Protein AF-A0A7S4Q1H9-F1 (afdb_monomer_lite)

Secondary structure (DSSP, 8-state):
-TTTTTTGGG-----TTSHHHHHHHHHHHHHIIIIIHHHHHHS---S-EEPPPHHHHHHHHHTT----HHHHHS-EEBSSTT-B-GGGGGS-HHHHHHHHHT-

Sequence (103 aa):
EQLASLLEDRDGSTSSCSDGRGRKLLVLGRDWLFSMLPHCLRKVHRVQYGILLDADVERFRRHGVVCAGTRLQLAVPFLGKDRPSPAAEFSHPEVLIGLTILA

Radius of gyration: 22.73 Å; chains: 1; bounding box: 67×18×57 Å

Structure (mmCIF, N/CA/C/O backbone):
data_AF-A0A7S4Q1H9-F1
#
_entry.id   AF-A0A7S4Q1H9-F1
#
loop_
_atom_site.group_PDB
_atom_site.id
_atom_site.type_symbol
_atom_site.label_atom_id
_atom_site.label_alt_id
_atom_site.label_comp_id
_atom_site.label_asym_id
_atom_site.label_entity_id
_atom_site.label_seq_id
_atom_site.pdbx_PDB_ins_code
_atom_site.Cartn_x
_atom_site.Cartn_y
_atom_site.Cartn_z
_atom_site.occupancy
_atom_site.B_iso_or_equiv
_atom_site.auth_seq_id
_atom_site.auth_comp_id
_atom_site.auth_asym_id
_atom_site.auth_atom_id
_atom_site.pdbx_PDB_model_num
ATOM 1 N N . GLU A 1 1 ? 51.094 -0.851 -34.792 1.00 56.00 1 GLU A N 1
ATOM 2 C CA . GLU A 1 1 ? 51.174 -1.611 -33.525 1.00 56.00 1 GLU A CA 1
ATOM 3 C C . GLU A 1 1 ? 50.846 -0.788 -32.272 1.00 56.00 1 GLU A C 1
ATOM 5 O O . GLU A 1 1 ? 50.187 -1.327 -31.402 1.00 56.00 1 GLU A O 1
ATOM 10 N N . GLN A 1 2 ? 51.151 0.517 -32.187 1.00 53.06 2 GLN A N 1
ATOM 11 C CA . GLN A 1 2 ? 50.820 1.346 -31.001 1.00 53.06 2 GLN A CA 1
ATOM 12 C C . GLN A 1 2 ? 49.338 1.768 -30.834 1.00 53.06 2 GLN A C 1
ATOM 14 O O . GLN A 1 2 ? 48.966 2.275 -29.781 1.00 53.06 2 GLN A O 1
ATOM 19 N N . LEU A 1 3 ? 48.480 1.582 -31.846 1.00 51.12 3 LEU A N 1
ATOM 20 C CA . LEU A 1 3 ? 47.042 1.907 -31.758 1.00 51.12 3 LEU A CA 1
ATOM 21 C C . LEU A 1 3 ? 46.182 0.753 -31.214 1.00 51.12 3 LEU A C 1
ATOM 23 O O . LEU A 1 3 ? 45.061 0.997 -30.781 1.00 51.12 3 LEU A O 1
ATOM 27 N N . ALA A 1 4 ? 46.696 -0.483 -31.212 1.00 54.94 4 ALA A N 1
ATOM 28 C CA 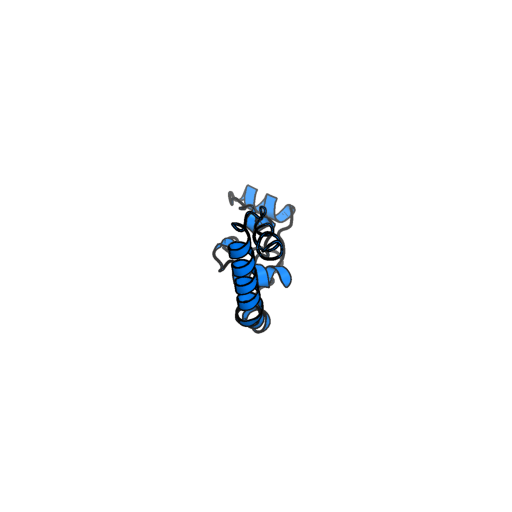. ALA A 1 4 ? 46.001 -1.635 -30.631 1.00 54.94 4 ALA A CA 1
ATOM 29 C C . ALA A 1 4 ? 46.120 -1.643 -29.097 1.00 54.94 4 ALA A C 1
ATOM 31 O O . ALA A 1 4 ? 45.142 -1.895 -28.404 1.00 54.94 4 ALA A O 1
ATOM 32 N N . SER A 1 5 ? 47.275 -1.227 -28.568 1.00 51.88 5 SER A N 1
ATOM 33 C CA . SER A 1 5 ? 47.531 -1.145 -27.124 1.00 51.88 5 SER A CA 1
ATOM 34 C C . SER A 1 5 ? 46.787 -0.006 -26.415 1.00 51.88 5 SER A C 1
ATOM 36 O O . SER A 1 5 ? 46.664 -0.024 -25.200 1.00 51.88 5 SER A O 1
ATOM 38 N N . LEU A 1 6 ? 46.282 0.995 -27.151 1.00 52.22 6 LEU A N 1
ATOM 39 C CA . LEU A 1 6 ? 45.488 2.103 -26.591 1.00 52.22 6 LEU A CA 1
ATOM 40 C C . LEU A 1 6 ? 43.987 1.790 -26.485 1.00 52.22 6 LEU A C 1
ATOM 42 O O . LEU A 1 6 ? 43.246 2.563 -25.881 1.00 52.22 6 LEU A O 1
ATOM 46 N N . LEU A 1 7 ? 43.533 0.678 -27.072 1.00 52.22 7 LEU A N 1
ATOM 47 C CA . LEU A 1 7 ? 42.155 0.198 -26.943 1.00 52.22 7 LEU A CA 1
ATOM 48 C C . LEU A 1 7 ? 42.001 -0.893 -25.876 1.00 52.22 7 LEU A C 1
ATOM 50 O O . LEU A 1 7 ? 40.882 -1.123 -25.432 1.00 52.22 7 LEU A O 1
ATOM 54 N N . GLU A 1 8 ? 43.098 -1.501 -25.418 1.00 55.88 8 GLU A N 1
ATOM 55 C CA . GLU A 1 8 ? 43.089 -2.477 -24.316 1.00 55.88 8 GLU A CA 1
ATOM 56 C C . GLU A 1 8 ? 43.116 -1.822 -22.923 1.00 55.88 8 GLU A C 1
ATOM 58 O O . GLU A 1 8 ? 42.819 -2.476 -21.930 1.00 55.88 8 GLU A O 1
ATOM 63 N N . ASP A 1 9 ? 43.385 -0.515 -22.835 1.00 48.81 9 ASP A N 1
ATOM 64 C CA . ASP A 1 9 ? 43.534 0.198 -21.554 1.00 48.81 9 ASP A CA 1
ATOM 65 C C . ASP A 1 9 ? 42.241 0.891 -21.073 1.00 48.81 9 ASP A C 1
ATOM 67 O O . ASP A 1 9 ? 42.243 1.714 -20.155 1.00 48.81 9 ASP A O 1
ATOM 71 N N . ARG A 1 10 ? 41.097 0.575 -21.6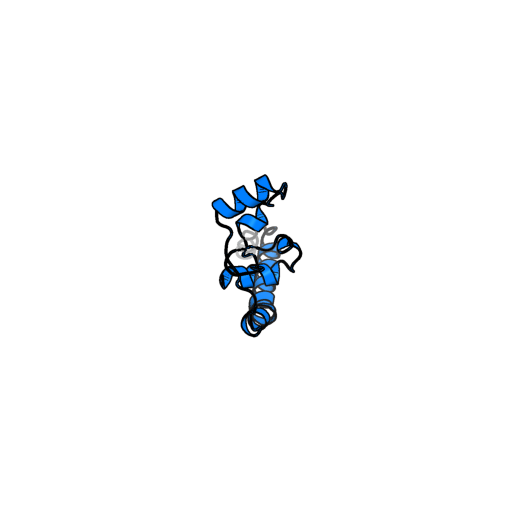99 1.00 50.75 10 ARG A N 1
ATOM 72 C CA . ARG A 1 10 ? 39.788 1.160 -21.355 1.00 50.75 10 ARG A CA 1
ATOM 73 C C . ARG A 1 10 ? 38.873 0.238 -20.540 1.00 50.75 10 ARG A C 1
ATOM 75 O O . ARG A 1 10 ? 37.749 0.630 -20.237 1.00 50.75 10 ARG A O 1
ATOM 82 N N . ASP A 1 11 ? 39.391 -0.903 -20.091 1.00 49.28 11 ASP A N 1
ATOM 83 C CA . ASP A 1 11 ? 38.745 -1.778 -19.102 1.00 49.28 11 ASP A CA 1
ATOM 84 C C . ASP A 1 11 ? 39.276 -1.524 -17.677 1.00 49.28 11 ASP A C 1
ATOM 86 O O . ASP A 1 11 ? 39.303 -2.394 -16.805 1.00 49.28 11 ASP A O 1
ATOM 90 N N . GLY A 1 12 ? 39.677 -0.279 -17.413 1.00 45.38 12 GLY A N 1
ATOM 91 C CA . GLY A 1 12 ? 39.948 0.227 -16.077 1.00 45.38 12 GLY A CA 1
ATOM 92 C C . GLY A 1 12 ? 38.661 0.368 -15.262 1.00 45.38 12 GLY A C 1
ATOM 93 O O . GLY A 1 12 ? 37.981 1.388 -15.320 1.00 45.38 12 GLY A O 1
ATOM 94 N N . SER A 1 13 ? 38.374 -0.646 -14.446 1.00 47.12 13 SER A N 1
ATOM 95 C CA . SER A 1 13 ? 37.699 -0.512 -13.149 1.00 47.12 13 SER A CA 1
ATOM 96 C C . SER A 1 13 ? 36.360 0.237 -13.142 1.00 47.12 13 SER A C 1
ATOM 98 O O . SER A 1 13 ? 36.214 1.273 -12.495 1.00 47.12 13 SER A O 1
ATOM 100 N N . THR A 1 14 ? 35.322 -0.349 -13.740 1.00 47.91 14 THR A N 1
ATOM 101 C CA . THR A 1 14 ? 33.967 -0.161 -13.202 1.00 47.91 14 THR A CA 1
ATOM 102 C C . THR A 1 14 ? 33.478 -1.485 -12.643 1.00 47.91 14 THR A C 1
ATOM 104 O O . THR A 1 14 ? 33.311 -2.480 -13.340 1.00 47.91 14 THR A O 1
ATOM 107 N N . SER A 1 15 ? 33.290 -1.504 -11.331 1.00 51.09 15 SER A N 1
ATOM 108 C CA . SER A 1 15 ? 32.634 -2.562 -10.578 1.00 51.09 15 SER A CA 1
ATOM 109 C C . SER A 1 15 ? 31.181 -2.724 -11.050 1.00 51.09 15 SER A C 1
ATOM 111 O O . SER A 1 15 ? 30.241 -2.251 -10.416 1.00 51.09 15 SER A O 1
ATOM 113 N N . SER A 1 16 ? 30.957 -3.408 -12.172 1.00 55.72 16 SER A N 1
ATOM 114 C CA . SER A 1 16 ? 29.633 -3.595 -12.784 1.00 55.72 16 SER A CA 1
ATOM 115 C C . SER A 1 16 ? 28.788 -4.676 -12.086 1.00 55.72 16 SER A C 1
ATOM 117 O O . SER A 1 16 ? 28.034 -5.417 -12.704 1.00 55.72 16 SER A O 1
ATOM 119 N N . CYS A 1 17 ? 28.853 -4.756 -10.756 1.00 49.28 17 CYS A N 1
ATOM 120 C CA . CYS A 1 17 ? 27.911 -5.548 -9.955 1.00 49.28 17 CYS A CA 1
ATOM 121 C C . CYS A 1 17 ? 26.584 -4.783 -9.705 1.00 49.28 17 CYS A C 1
ATOM 123 O O . CYS A 1 17 ? 25.604 -5.336 -9.204 1.00 49.28 17 CYS A O 1
ATOM 125 N N . SER A 1 18 ? 26.516 -3.502 -10.085 1.00 55.62 18 SER A N 1
ATOM 126 C CA . SER A 1 18 ? 25.367 -2.607 -9.883 1.00 55.62 18 SER A CA 1
ATOM 127 C C . SER A 1 18 ? 24.357 -2.571 -11.045 1.00 55.62 18 SER A C 1
ATOM 129 O O . SER A 1 18 ? 23.187 -2.254 -10.812 1.00 55.62 18 SER A O 1
ATOM 131 N N . ASP A 1 19 ? 24.750 -2.948 -12.268 1.00 62.84 19 ASP A N 1
ATOM 132 C CA . ASP A 1 19 ? 23.931 -2.751 -13.480 1.00 62.84 19 ASP A CA 1
ATOM 133 C C . ASP A 1 19 ? 22.655 -3.621 -13.492 1.00 62.84 19 ASP A C 1
ATOM 135 O O . ASP A 1 19 ? 21.547 -3.174 -13.806 1.00 62.84 19 ASP A O 1
ATOM 139 N N . GLY A 1 20 ? 22.759 -4.862 -13.005 1.00 75.25 20 GLY A N 1
ATOM 140 C CA . GLY A 1 20 ? 21.631 -5.797 -12.974 1.00 75.25 20 GLY A CA 1
ATOM 141 C C . GLY A 1 20 ? 20.505 -5.398 -12.014 1.00 75.25 20 GLY A C 1
ATOM 142 O O . GLY A 1 20 ? 19.341 -5.706 -12.276 1.00 75.25 20 GLY A O 1
ATOM 143 N N . ARG A 1 21 ? 20.811 -4.714 -10.901 1.00 85.00 21 ARG A N 1
ATOM 144 C CA . ARG A 1 21 ? 19.787 -4.274 -9.937 1.00 85.00 21 ARG A CA 1
ATOM 145 C C . ARG A 1 21 ? 19.016 -3.073 -10.474 1.00 85.00 21 ARG A C 1
ATOM 147 O O . ARG A 1 21 ? 17.789 -3.086 -10.420 1.00 85.00 21 ARG A O 1
ATOM 154 N N . GLY A 1 22 ? 19.716 -2.087 -11.037 1.00 87.25 22 GLY A N 1
ATOM 155 C CA . GLY A 1 22 ? 19.087 -0.922 -11.663 1.00 87.25 22 GLY A CA 1
ATOM 156 C C . GLY A 1 22 ? 18.146 -1.327 -12.798 1.00 87.25 22 GLY A C 1
ATOM 157 O O . GLY A 1 22 ? 16.993 -0.901 -12.834 1.00 87.25 22 GLY A O 1
ATOM 158 N N . ARG A 1 23 ? 18.584 -2.254 -13.659 1.00 87.12 23 ARG A N 1
ATOM 159 C CA . ARG A 1 23 ? 17.759 -2.758 -14.766 1.00 87.12 23 ARG A CA 1
ATOM 160 C C . ARG A 1 23 ? 16.510 -3.506 -14.293 1.00 87.12 23 ARG A C 1
ATOM 162 O O . ARG A 1 23 ? 15.439 -3.325 -14.865 1.00 87.12 23 ARG A O 1
ATOM 169 N N . LYS A 1 24 ? 16.622 -4.308 -13.226 1.00 88.81 24 LYS A N 1
ATOM 170 C CA . LYS A 1 24 ? 15.472 -4.985 -12.597 1.00 88.81 24 LYS 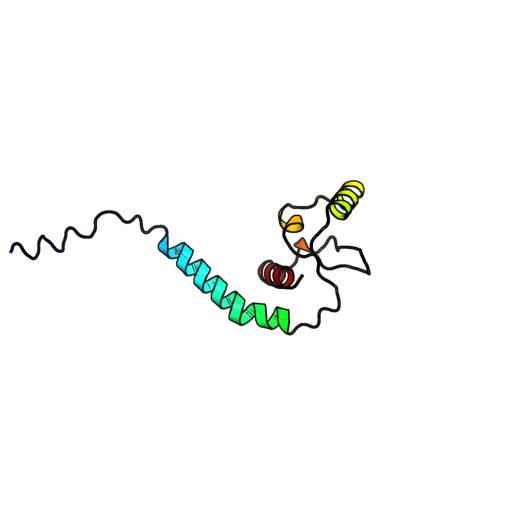A CA 1
ATOM 171 C C . LYS A 1 24 ? 14.479 -3.987 -12.002 1.00 88.81 24 LYS A C 1
ATOM 173 O O . LYS A 1 24 ? 13.283 -4.168 -12.186 1.00 88.81 24 LYS A O 1
ATOM 178 N N . LEU A 1 25 ? 14.961 -2.933 -11.341 1.00 88.81 25 LEU A N 1
ATOM 179 C CA . LEU A 1 25 ? 14.102 -1.877 -10.796 1.00 88.81 25 LEU A CA 1
ATOM 180 C C . LEU A 1 25 ? 13.385 -1.092 -11.900 1.00 88.81 25 LEU A C 1
ATOM 182 O O . LEU A 1 25 ? 12.212 -0.774 -11.743 1.00 88.81 25 LEU A O 1
ATOM 186 N N . LEU A 1 26 ? 14.046 -0.830 -13.032 1.00 89.75 26 LEU A N 1
ATOM 187 C CA . LEU A 1 26 ? 13.414 -0.188 -14.190 1.00 89.75 26 LEU A CA 1
ATOM 188 C C . LEU A 1 26 ? 12.321 -1.059 -14.816 1.00 89.75 26 LEU A C 1
ATOM 190 O O . LEU A 1 26 ? 11.248 -0.552 -15.134 1.00 89.75 26 LEU A O 1
ATOM 194 N N . VAL A 1 27 ? 12.571 -2.362 -14.973 1.00 91.06 27 VAL A N 1
ATOM 195 C CA . VAL A 1 27 ? 11.560 -3.307 -15.479 1.00 91.06 27 VAL A CA 1
ATOM 196 C C . VAL A 1 27 ? 10.389 -3.400 -14.505 1.00 91.06 27 VAL A C 1
ATOM 198 O O . VAL A 1 27 ? 9.246 -3.266 -14.926 1.00 91.06 27 VAL A O 1
ATOM 201 N N . LEU A 1 28 ? 10.669 -3.517 -13.206 1.00 88.56 28 LEU A N 1
ATOM 202 C CA . LEU A 1 28 ? 9.642 -3.519 -12.169 1.00 88.56 28 LEU A CA 1
ATOM 203 C C . LEU A 1 28 ? 8.812 -2.228 -12.196 1.00 88.56 28 LEU A C 1
ATOM 205 O O . LEU A 1 28 ? 7.589 -2.288 -12.161 1.00 88.56 28 LEU A O 1
ATOM 209 N N . GLY A 1 29 ? 9.458 -1.064 -12.309 1.00 88.38 29 GLY A N 1
ATOM 210 C CA . GLY A 1 29 ? 8.779 0.229 -12.405 1.00 88.38 29 GLY A CA 1
ATOM 211 C C . GLY A 1 29 ? 7.910 0.346 -13.658 1.00 88.38 29 GLY A C 1
ATOM 212 O O . GLY A 1 29 ? 6.783 0.834 -13.584 1.00 88.38 29 GLY A O 1
ATOM 213 N N . ARG A 1 30 ? 8.388 -0.159 -14.801 1.00 91.81 30 ARG A N 1
ATOM 214 C CA . ARG A 1 30 ? 7.592 -0.256 -16.031 1.00 91.81 30 ARG A CA 1
ATOM 215 C C . ARG A 1 30 ? 6.365 -1.145 -15.818 1.00 91.81 30 ARG A C 1
ATOM 217 O O . ARG A 1 30 ? 5.254 -0.711 -16.108 1.00 91.81 30 ARG A O 1
ATOM 224 N N . ASP A 1 31 ? 6.545 -2.361 -15.318 1.00 88.31 31 ASP A N 1
ATOM 225 C CA . ASP A 1 31 ? 5.439 -3.304 -15.127 1.00 88.31 31 ASP A CA 1
ATOM 226 C C . ASP A 1 31 ? 4.414 -2.757 -14.131 1.00 88.31 31 ASP A C 1
ATOM 228 O O . ASP A 1 31 ? 3.205 -2.878 -14.342 1.00 88.31 31 ASP A O 1
ATOM 232 N N . TRP A 1 32 ? 4.884 -2.051 -13.105 1.00 88.38 32 TRP A N 1
ATOM 233 C CA . TRP A 1 32 ? 4.035 -1.364 -12.149 1.00 88.38 32 TRP A CA 1
ATOM 234 C C . TRP A 1 32 ? 3.191 -0.258 -12.800 1.00 88.38 32 TRP A C 1
ATOM 236 O O . TRP A 1 32 ? 1.968 -0.256 -12.652 1.00 88.38 32 TRP A O 1
ATOM 246 N N . LEU A 1 33 ? 3.812 0.640 -13.576 1.00 88.56 33 LEU A N 1
ATOM 247 C CA . LEU A 1 33 ? 3.131 1.758 -14.245 1.00 88.56 33 LEU A CA 1
ATOM 248 C C . LEU A 1 33 ? 2.131 1.305 -15.313 1.00 88.56 33 LEU A C 1
ATOM 250 O O . LEU A 1 33 ? 1.080 1.925 -15.463 1.00 88.56 33 LEU A O 1
ATOM 254 N N . PHE A 1 34 ? 2.449 0.251 -16.065 1.00 89.38 34 PHE A N 1
ATOM 255 C CA . PHE A 1 34 ? 1.629 -0.183 -17.199 1.00 89.38 34 PHE A CA 1
ATOM 256 C C . PHE A 1 34 ? 0.630 -1.289 -16.859 1.00 89.38 34 PHE A C 1
ATOM 258 O O . PHE A 1 34 ? -0.396 -1.389 -17.528 1.00 89.38 34 PHE A O 1
ATOM 265 N N . SER A 1 35 ? 0.888 -2.090 -15.824 1.00 85.88 35 SER A N 1
ATOM 266 C CA . SER A 1 35 ? 0.002 -3.198 -15.450 1.00 85.88 35 SER A CA 1
ATOM 267 C C . SER A 1 35 ? -0.762 -2.903 -14.165 1.00 85.88 35 SER A C 1
ATOM 269 O O . SER A 1 35 ? -1.976 -3.054 -14.129 1.00 85.88 35 SER A O 1
ATOM 271 N N . MET A 1 36 ? -0.097 -2.441 -13.103 1.00 83.25 36 MET A N 1
ATOM 272 C CA . MET A 1 36 ? -0.722 -2.363 -11.773 1.00 83.25 36 MET A CA 1
ATOM 273 C C . MET A 1 36 ? -1.410 -1.023 -11.515 1.00 83.25 36 MET A C 1
ATOM 275 O O . MET A 1 36 ? -2.553 -0.993 -11.058 1.00 83.25 36 MET A O 1
ATOM 279 N N . LEU A 1 37 ? -0.762 0.087 -11.872 1.00 84.69 37 LEU A N 1
ATOM 280 C CA . LEU A 1 37 ? -1.299 1.434 -11.686 1.00 84.69 37 LEU A CA 1
ATOM 281 C C . LEU A 1 37 ? -2.659 1.641 -12.385 1.00 84.69 37 LEU A C 1
ATOM 283 O O . LEU A 1 37 ? -3.582 2.127 -11.725 1.00 84.69 37 LEU A O 1
ATOM 287 N N . PRO A 1 38 ? -2.877 1.225 -13.651 1.00 85.50 38 PRO A N 1
ATOM 288 C CA . PRO A 1 38 ? -4.176 1.392 -14.300 1.00 85.50 38 PRO A CA 1
ATOM 289 C C . PRO A 1 38 ? -5.279 0.588 -13.604 1.00 85.50 38 PRO A C 1
ATOM 291 O O . PRO A 1 38 ? -6.435 1.011 -13.573 1.00 85.50 38 PRO A O 1
ATOM 294 N N . HIS A 1 39 ? -4.941 -0.561 -13.011 1.00 82.25 39 HIS A N 1
ATOM 295 C CA . HIS A 1 39 ? -5.879 -1.343 -12.209 1.00 82.25 39 HIS A CA 1
ATOM 296 C C . HIS A 1 39 ? -6.228 -0.651 -10.887 1.00 82.25 39 HIS A C 1
ATOM 298 O O . HIS A 1 39 ? -7.398 -0.665 -10.506 1.00 82.25 39 HIS A O 1
ATOM 304 N N . CYS A 1 40 ? -5.265 -0.000 -10.227 1.00 78.69 40 CYS A N 1
ATOM 305 C CA . CYS A 1 40 ? -5.516 0.808 -9.031 1.00 78.69 40 CYS A CA 1
ATOM 306 C C . CYS A 1 40 ? -6.394 2.032 -9.331 1.00 78.69 40 CYS A C 1
ATOM 308 O O . CYS A 1 40 ? -7.291 2.338 -8.549 1.00 78.69 40 CYS A O 1
ATOM 310 N N . LEU A 1 41 ? -6.178 2.694 -10.473 1.00 80.44 41 LEU A N 1
ATOM 311 C CA . LEU A 1 41 ? -6.933 3.882 -10.894 1.00 80.44 41 LEU A CA 1
ATOM 312 C C . LEU A 1 41 ? -8.348 3.555 -11.390 1.00 80.44 41 LEU A C 1
ATOM 314 O O . LEU A 1 41 ? -9.273 4.333 -11.179 1.00 80.44 41 LEU A O 1
ATOM 318 N N . ARG A 1 42 ? -8.540 2.405 -12.051 1.00 81.19 42 ARG A N 1
ATOM 319 C CA . ARG A 1 42 ? -9.855 1.998 -12.576 1.00 81.19 42 ARG A CA 1
ATOM 320 C C . ARG A 1 42 ? -10.797 1.471 -11.494 1.00 81.19 42 ARG A C 1
ATOM 322 O O . ARG A 1 42 ? -12.007 1.398 -11.711 1.00 81.19 42 ARG A O 1
ATOM 329 N N . LYS A 1 43 ? -10.267 1.045 -10.347 1.00 69.50 43 LYS A N 1
ATOM 330 C CA . LYS A 1 43 ? -11.075 0.462 -9.276 1.00 69.50 43 LYS A CA 1
ATOM 331 C C . LYS A 1 43 ? -11.794 1.575 -8.514 1.00 69.50 43 LYS A C 1
ATOM 333 O O . LYS A 1 43 ? -11.164 2.488 -7.998 1.00 69.50 43 LYS A O 1
ATOM 338 N N . VAL A 1 44 ? -13.120 1.479 -8.417 1.00 70.88 44 VAL A N 1
ATOM 339 C CA . VAL A 1 44 ? -13.903 2.386 -7.569 1.00 70.88 44 VAL A CA 1
ATOM 340 C C . VAL A 1 44 ? -13.599 2.056 -6.109 1.00 70.88 44 VAL A C 1
ATOM 342 O O . VAL A 1 44 ? -14.070 1.043 -5.581 1.00 70.88 44 VAL A O 1
ATOM 345 N N . HIS A 1 45 ? -12.803 2.905 -5.460 1.00 68.69 45 HIS A N 1
ATOM 346 C CA . HIS A 1 45 ? -12.478 2.781 -4.042 1.00 68.69 45 HIS A CA 1
ATOM 347 C C . HIS A 1 45 ? -13.696 3.179 -3.209 1.00 68.69 45 HIS A C 1
ATOM 349 O O . HIS A 1 45 ? -13.962 4.351 -2.976 1.00 68.69 45 HIS A O 1
ATOM 355 N N . ARG A 1 46 ? -14.472 2.182 -2.767 1.00 70.81 46 ARG A N 1
ATOM 356 C CA . ARG A 1 46 ? -15.589 2.383 -1.818 1.00 70.81 46 ARG A CA 1
ATOM 357 C C . ARG A 1 46 ? -15.121 2.603 -0.378 1.00 70.81 46 ARG A C 1
ATOM 359 O O . ARG A 1 46 ? -15.936 2.828 0.508 1.00 70.81 46 ARG A O 1
ATOM 366 N N . VAL A 1 47 ? -13.820 2.473 -0.160 1.00 69.50 47 VAL A N 1
ATOM 367 C CA . VAL A 1 47 ? -13.145 2.555 1.126 1.00 69.50 47 VAL A CA 1
ATOM 368 C C . VAL A 1 47 ? -12.128 3.678 0.990 1.00 69.50 47 VAL A C 1
ATOM 370 O O . VAL A 1 47 ? -11.355 3.674 0.033 1.00 69.50 47 VAL A O 1
ATOM 373 N N . GLN A 1 48 ? -12.161 4.656 1.894 1.00 74.81 48 GLN A N 1
ATOM 374 C CA . GLN A 1 48 ? -11.167 5.727 1.903 1.00 74.81 48 GLN A CA 1
ATOM 375 C C . GLN A 1 48 ? -9.811 5.154 2.301 1.00 74.81 48 GLN A C 1
ATOM 377 O O . GLN A 1 48 ? -9.724 4.338 3.219 1.00 74.81 48 GLN A O 1
ATOM 382 N N . TYR A 1 49 ? -8.771 5.567 1.592 1.00 77.88 49 TYR A N 1
ATOM 383 C CA . TYR A 1 49 ? -7.388 5.286 1.941 1.00 77.88 49 TYR A CA 1
ATOM 384 C C . TYR A 1 49 ? -6.780 6.563 2.505 1.00 77.88 49 TYR A C 1
ATOM 386 O O . TYR A 1 49 ? -7.143 7.653 2.077 1.00 77.88 49 TYR A O 1
ATOM 394 N N . GLY A 1 50 ? -5.899 6.420 3.486 1.00 82.19 50 GLY A N 1
ATOM 395 C CA . GLY A 1 50 ? -5.241 7.550 4.125 1.00 82.19 50 GLY A CA 1
ATOM 396 C C . GLY A 1 50 ? -4.000 7.107 4.882 1.00 82.19 50 GLY A C 1
ATOM 397 O O . GLY A 1 50 ? -3.813 5.918 5.162 1.00 82.19 50 GLY A O 1
ATOM 398 N N . ILE A 1 51 ? -3.146 8.070 5.201 1.00 85.75 51 ILE A N 1
ATOM 399 C CA . ILE A 1 51 ? -1.948 7.853 6.012 1.00 85.75 51 ILE A CA 1
ATOM 400 C C . ILE A 1 51 ? -2.351 7.819 7.491 1.00 85.75 51 ILE A C 1
ATOM 402 O O . ILE A 1 51 ? -3.296 8.489 7.908 1.00 85.75 51 ILE A O 1
ATOM 406 N N . LEU A 1 52 ? -1.655 7.009 8.288 1.00 86.81 52 LEU A N 1
ATOM 407 C CA . LEU A 1 52 ? -1.887 6.928 9.728 1.00 86.81 52 LEU A CA 1
ATOM 408 C C . LEU A 1 52 ? -1.423 8.215 10.425 1.00 86.81 52 LEU A C 1
ATOM 410 O O . LEU A 1 52 ? -0.273 8.617 10.261 1.00 86.81 52 LEU A O 1
ATOM 414 N N . LEU A 1 53 ? -2.282 8.817 11.249 1.00 86.75 53 LEU A N 1
ATOM 415 C CA . LEU A 1 53 ? -1.886 9.920 12.126 1.00 86.75 53 LEU A CA 1
ATOM 416 C C . LEU A 1 53 ? -1.299 9.383 13.439 1.00 86.75 53 LEU A C 1
ATOM 418 O O . LEU A 1 53 ? -1.636 8.285 13.888 1.00 86.75 53 LEU A O 1
ATOM 422 N N . ASP A 1 54 ? -0.494 10.196 14.125 1.00 85.81 54 ASP A N 1
ATOM 423 C CA . ASP A 1 54 ? 0.103 9.837 15.423 1.00 85.81 54 ASP A CA 1
ATOM 424 C C . ASP A 1 54 ? -0.947 9.451 16.480 1.00 85.81 54 ASP A C 1
ATOM 426 O O . ASP A 1 54 ? -0.742 8.534 17.280 1.00 85.81 54 ASP A O 1
ATOM 430 N N . ALA A 1 55 ? -2.117 10.099 16.447 1.00 85.38 55 ALA A N 1
ATOM 431 C CA . ALA A 1 55 ? -3.244 9.772 17.319 1.00 85.38 55 ALA A CA 1
ATOM 432 C C . ALA A 1 55 ? -3.786 8.348 17.076 1.00 85.38 55 ALA A C 1
ATOM 434 O O . ALA A 1 55 ? -4.149 7.648 18.027 1.00 85.38 55 ALA A O 1
ATOM 435 N N . ASP A 1 56 ? -3.803 7.895 15.820 1.00 85.56 56 ASP A N 1
ATOM 436 C CA . ASP A 1 56 ? -4.234 6.545 15.454 1.00 85.56 56 ASP A CA 1
ATOM 437 C C . ASP A 1 56 ? -3.194 5.503 15.855 1.00 85.56 56 ASP A C 1
ATOM 439 O O . ASP A 1 56 ? -3.552 4.434 16.355 1.00 85.56 56 ASP A O 1
ATOM 443 N N . VAL A 1 57 ? -1.904 5.818 15.694 1.00 86.69 57 VA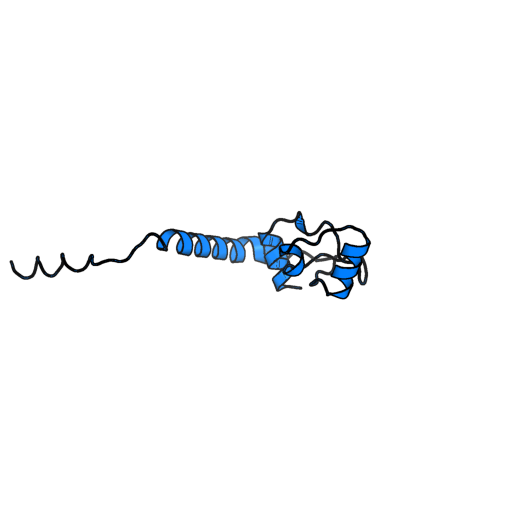L A N 1
ATOM 444 C CA . VAL A 1 57 ? -0.794 4.962 16.142 1.00 86.69 57 VAL A CA 1
ATOM 445 C C . VAL A 1 57 ? -0.909 4.685 17.639 1.00 86.69 57 VAL A C 1
ATOM 447 O O . VAL A 1 57 ? -0.834 3.531 18.067 1.00 86.69 57 VAL A O 1
ATOM 450 N N . GLU A 1 58 ? -1.147 5.724 18.436 1.00 86.75 58 GLU A N 1
ATOM 451 C CA . GLU A 1 58 ? -1.294 5.589 19.882 1.00 86.75 58 GLU A CA 1
ATOM 452 C C . GLU A 1 58 ? -2.534 4.767 20.258 1.00 86.75 58 GLU A C 1
ATOM 454 O O . GLU A 1 58 ? -2.500 3.929 21.162 1.00 86.75 58 GLU A O 1
ATOM 459 N N . ARG A 1 59 ? -3.626 4.924 19.505 1.00 85.06 59 ARG A N 1
ATOM 460 C CA . ARG A 1 59 ? -4.830 4.107 19.673 1.00 85.06 59 ARG A CA 1
ATOM 461 C C . ARG A 1 59 ? -4.569 2.628 19.379 1.00 85.06 59 ARG A C 1
ATOM 463 O O . ARG A 1 59 ? -5.046 1.778 20.130 1.00 85.06 59 ARG A O 1
ATOM 470 N N . PHE A 1 60 ? -3.808 2.305 18.333 1.00 84.94 60 PHE A N 1
ATOM 471 C CA . PHE A 1 60 ? -3.423 0.921 18.033 1.00 84.94 60 PHE A CA 1
ATOM 472 C C . PHE A 1 60 ? -2.571 0.313 19.147 1.00 84.94 60 PHE A C 1
ATOM 474 O O . PHE A 1 60 ? -2.867 -0.802 19.581 1.00 84.94 60 PHE A O 1
ATOM 481 N N . ARG A 1 61 ? -1.606 1.071 19.686 1.00 84.44 61 ARG A N 1
ATOM 482 C CA . ARG A 1 61 ? -0.785 0.628 20.824 1.00 84.44 61 ARG A CA 1
ATOM 483 C C . ARG A 1 61 ? -1.624 0.306 22.057 1.00 84.44 61 ARG A C 1
ATOM 485 O O . ARG A 1 61 ? -1.428 -0.746 22.657 1.00 84.44 61 ARG A O 1
ATOM 492 N N . ARG A 1 62 ? -2.605 1.151 22.399 1.00 86.19 62 ARG A N 1
ATOM 493 C CA . ARG A 1 62 ? -3.525 0.904 23.532 1.00 86.19 62 ARG A CA 1
ATOM 494 C C . ARG A 1 62 ? -4.359 -0.365 23.366 1.00 86.19 62 ARG A C 1
ATOM 496 O O . ARG A 1 62 ? -4.700 -1.001 24.355 1.00 86.19 62 ARG A O 1
ATOM 503 N N . HIS A 1 63 ? -4.680 -0.737 22.129 1.00 83.56 63 HIS A N 1
ATOM 504 C CA . HIS A 1 63 ? -5.386 -1.980 21.814 1.00 83.56 63 HIS A CA 1
ATOM 505 C C . HIS A 1 63 ? -4.452 -3.188 21.623 1.00 83.56 63 HIS A C 1
ATOM 507 O O . HIS A 1 63 ? -4.922 -4.250 21.222 1.00 83.56 63 HIS A O 1
ATOM 513 N N . GLY A 1 64 ? -3.150 -3.051 21.902 1.00 81.38 64 GLY A N 1
ATOM 514 C CA . GLY A 1 64 ? -2.170 -4.133 21.767 1.00 81.38 64 GLY A CA 1
ATOM 515 C C . GLY A 1 64 ? -1.799 -4.474 20.320 1.00 81.38 64 GLY A C 1
ATOM 516 O O . GLY A 1 64 ? -1.182 -5.507 20.077 1.00 81.38 64 GLY A O 1
ATOM 517 N N . VAL A 1 65 ? -2.165 -3.628 19.352 1.00 80.62 65 VAL A N 1
ATOM 518 C CA . VAL A 1 65 ? -1.819 -3.816 17.939 1.00 80.62 65 VAL A CA 1
ATOM 519 C C . VAL A 1 65 ? -0.461 -3.173 17.675 1.00 80.62 65 VAL A C 1
ATOM 521 O O . VAL A 1 65 ? -0.293 -1.960 17.820 1.00 80.62 65 VAL A O 1
ATOM 524 N N . VAL A 1 66 ? 0.515 -3.983 17.267 1.00 77.38 66 VAL A N 1
ATOM 525 C CA . VAL A 1 66 ? 1.850 -3.502 16.899 1.00 77.38 66 VAL A CA 1
ATOM 526 C C . VAL A 1 66 ? 1.807 -2.946 15.475 1.00 77.38 66 VAL A C 1
ATOM 528 O O . VAL A 1 66 ? 1.570 -3.679 14.522 1.00 77.38 66 VAL A O 1
ATOM 531 N N . CYS A 1 67 ? 2.044 -1.643 15.315 1.00 75.50 67 CYS A N 1
ATOM 532 C CA . CYS A 1 67 ? 2.189 -1.033 13.993 1.00 75.50 67 CYS A CA 1
ATOM 533 C C . CYS A 1 67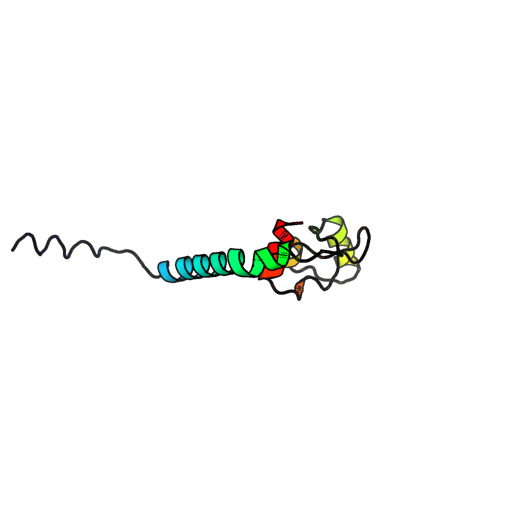 ? 3.591 -1.313 13.439 1.00 75.50 67 CYS A C 1
ATOM 535 O O . CYS A 1 67 ? 4.567 -0.732 13.914 1.00 75.50 67 CYS A O 1
ATOM 537 N N . ALA A 1 68 ? 3.688 -2.169 12.420 1.00 79.12 68 ALA A N 1
ATOM 538 C CA . ALA A 1 68 ? 4.922 -2.346 11.661 1.00 79.12 68 ALA A CA 1
ATOM 539 C C . ALA A 1 68 ? 5.368 -1.023 11.005 1.00 79.12 68 ALA A C 1
ATOM 541 O O . ALA A 1 68 ? 4.532 -0.200 10.627 1.00 79.12 68 ALA A O 1
ATOM 542 N N . GLY A 1 69 ? 6.680 -0.827 10.823 1.00 78.75 69 GLY A N 1
ATOM 543 C CA . GLY A 1 69 ? 7.229 0.403 10.229 1.00 78.75 69 GLY A CA 1
ATOM 544 C C . GLY A 1 69 ? 6.666 0.714 8.837 1.00 78.75 69 GLY A C 1
ATOM 545 O O . GLY A 1 69 ? 6.372 1.865 8.533 1.00 78.75 69 GLY A O 1
ATOM 546 N N . THR A 1 70 ? 6.399 -0.315 8.031 1.00 79.62 70 THR A N 1
ATOM 547 C CA . THR A 1 70 ? 5.753 -0.189 6.713 1.00 79.62 70 THR A CA 1
ATOM 548 C C . THR A 1 70 ? 4.338 0.382 6.804 1.00 79.62 70 THR A C 1
ATOM 550 O O . THR A 1 70 ? 3.945 1.189 5.968 1.00 79.62 70 THR A O 1
ATOM 553 N N . ARG A 1 71 ? 3.579 0.039 7.850 1.00 80.56 71 ARG A N 1
ATOM 554 C CA . ARG A 1 71 ? 2.208 0.525 8.075 1.00 80.56 71 ARG A CA 1
ATOM 555 C C . ARG A 1 71 ? 2.150 2.013 8.427 1.00 80.56 71 ARG A C 1
ATOM 557 O O . ARG A 1 71 ? 1.113 2.637 8.244 1.00 80.56 71 ARG A O 1
ATOM 564 N N . LEU A 1 72 ? 3.248 2.575 8.931 1.00 83.31 72 LEU A N 1
ATOM 565 C CA . LEU A 1 72 ? 3.365 4.009 9.210 1.00 83.31 72 LEU A CA 1
ATOM 566 C C . LEU A 1 72 ? 3.638 4.828 7.942 1.00 83.31 72 LEU A C 1
ATOM 568 O O . LEU A 1 72 ? 3.396 6.028 7.930 1.00 83.31 72 LEU A O 1
ATOM 572 N N . GLN A 1 73 ? 4.156 4.189 6.890 1.00 83.38 73 GLN A N 1
ATOM 573 C CA . GLN A 1 73 ? 4.607 4.856 5.664 1.00 83.38 73 GLN A CA 1
ATOM 574 C C . GLN A 1 73 ? 3.673 4.633 4.473 1.00 83.38 73 GLN A C 1
ATOM 576 O O . GLN A 1 73 ? 3.833 5.282 3.443 1.00 83.38 73 GLN A O 1
ATOM 581 N N . LEU A 1 74 ? 2.729 3.701 4.590 1.00 84.44 74 LEU A N 1
ATOM 582 C CA . LEU A 1 74 ? 1.854 3.296 3.503 1.00 84.44 74 LEU A CA 1
ATOM 583 C C . LEU A 1 74 ? 0.392 3.591 3.833 1.00 84.44 74 LEU A C 1
ATOM 585 O O . LEU A 1 74 ? -0.013 3.565 4.996 1.00 84.44 74 LEU A O 1
ATOM 589 N N . ALA A 1 75 ? -0.413 3.839 2.803 1.00 84.69 75 ALA A N 1
ATOM 590 C CA . ALA A 1 75 ? -1.824 4.129 2.990 1.00 84.69 75 ALA A CA 1
ATOM 591 C C . ALA A 1 75 ? -2.609 2.913 3.485 1.00 84.69 75 ALA A C 1
ATOM 593 O O . ALA A 1 75 ? -2.453 1.783 3.016 1.00 84.69 75 ALA A O 1
ATOM 594 N N . VAL A 1 76 ? -3.515 3.179 4.419 1.00 85.62 76 VAL A N 1
ATOM 595 C CA . VAL A 1 76 ? -4.345 2.187 5.094 1.00 85.62 76 VAL A CA 1
ATOM 596 C C . VAL A 1 76 ? -5.814 2.416 4.719 1.00 85.62 76 VAL A C 1
ATOM 598 O O . VAL A 1 76 ? -6.274 3.553 4.768 1.00 85.62 76 VAL A O 1
ATOM 601 N N . PRO A 1 77 ? -6.582 1.371 4.351 1.00 81.81 77 PRO A N 1
ATOM 602 C CA . PRO A 1 77 ? -8.022 1.485 4.131 1.00 81.81 77 PRO A CA 1
ATOM 603 C C . PRO A 1 77 ? -8.770 1.756 5.439 1.00 81.81 77 PRO A C 1
ATOM 605 O O . PRO A 1 77 ? -8.484 1.130 6.458 1.00 81.81 77 PRO A O 1
ATOM 608 N N . PHE A 1 78 ? -9.782 2.618 5.405 1.00 82.38 78 PHE A N 1
ATOM 609 C CA . PHE A 1 78 ? -10.603 3.000 6.553 1.00 82.38 78 PHE A CA 1
ATOM 610 C C . PHE A 1 78 ? -11.908 2.191 6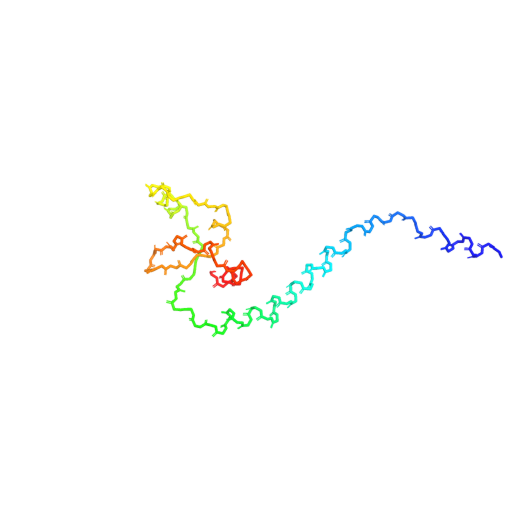.592 1.00 82.38 78 PHE A C 1
ATOM 612 O O . PHE A 1 78 ? -12.695 2.213 5.656 1.00 82.38 78 PHE A O 1
ATOM 619 N N . LEU A 1 79 ? -12.190 1.497 7.696 1.00 77.44 79 LEU A N 1
ATOM 620 C CA . LEU A 1 79 ? -13.412 0.699 7.896 1.00 77.44 79 LEU A CA 1
ATOM 621 C C . LEU A 1 79 ? -14.683 1.556 8.108 1.00 77.44 79 LEU A C 1
ATOM 623 O O . LEU A 1 79 ? -15.781 1.010 8.173 1.00 77.44 79 LEU A O 1
ATOM 627 N N . GLY A 1 80 ? -14.545 2.878 8.255 1.00 73.88 80 GLY A N 1
ATOM 628 C CA . GLY A 1 80 ? -15.615 3.850 8.509 1.00 73.88 80 GLY A CA 1
ATOM 629 C C . GLY A 1 80 ? -15.063 5.280 8.507 1.00 73.88 80 GLY A C 1
ATOM 630 O O . GLY A 1 80 ? -13.902 5.460 8.153 1.00 73.88 80 GLY A O 1
ATOM 631 N N . LYS A 1 81 ? -15.860 6.276 8.932 1.00 72.25 81 LYS A N 1
ATOM 632 C CA . LYS A 1 81 ? -15.547 7.712 8.750 1.00 72.25 81 LYS A CA 1
ATOM 633 C C . LYS A 1 81 ? -14.146 8.138 9.219 1.00 72.25 81 LYS A C 1
ATOM 635 O O . LYS A 1 81 ? -13.588 9.015 8.589 1.00 72.25 81 LYS A O 1
ATOM 640 N N . ASP A 1 82 ? -13.562 7.479 10.226 1.00 70.00 82 ASP A N 1
ATOM 641 C CA . ASP A 1 82 ? -12.238 7.835 10.768 1.00 70.00 82 ASP A CA 1
ATOM 642 C C . ASP A 1 82 ? -11.505 6.627 11.401 1.00 70.00 82 ASP A C 1
ATOM 644 O O . ASP A 1 82 ? -10.794 6.763 12.396 1.00 70.00 82 ASP A O 1
ATOM 648 N N . ARG A 1 83 ? -11.745 5.392 10.925 1.00 78.56 83 ARG A N 1
ATOM 649 C CA . ARG A 1 83 ? -11.140 4.188 11.537 1.00 78.56 83 ARG A CA 1
ATOM 650 C C . ARG A 1 83 ? -10.250 3.419 10.559 1.00 78.56 83 ARG A C 1
ATOM 652 O O . ARG A 1 83 ? -10.795 2.628 9.789 1.00 78.56 83 ARG A O 1
ATOM 659 N N . PRO A 1 84 ? -8.913 3.541 10.636 1.00 81.44 84 PRO A N 1
ATOM 660 C CA . PRO A 1 84 ? -8.016 2.740 9.809 1.00 81.44 84 PRO A CA 1
ATOM 661 C C . PRO A 1 84 ? -8.128 1.237 10.115 1.00 81.44 84 PRO A C 1
ATOM 663 O O . PRO A 1 84 ? -8.271 0.814 11.267 1.00 81.44 84 PRO A O 1
ATOM 666 N N . SER A 1 85 ? -8.060 0.413 9.071 1.00 82.56 85 SER A N 1
ATOM 667 C CA . SER A 1 85 ? -8.133 -1.046 9.149 1.00 82.56 85 SER A CA 1
ATOM 668 C C . SER A 1 85 ? -6.830 -1.643 9.692 1.00 82.56 85 SER A C 1
ATOM 670 O O . SER A 1 85 ? -5.740 -1.240 9.268 1.00 82.56 85 SER A O 1
ATOM 672 N N . PRO A 1 86 ? -6.894 -2.639 10.592 1.00 72.56 86 PRO A N 1
ATOM 673 C CA . PRO A 1 86 ? -5.710 -3.368 11.038 1.00 72.56 86 PRO A CA 1
ATOM 674 C C . PRO A 1 86 ? -5.157 -4.317 9.960 1.00 72.56 86 PRO A C 1
ATOM 676 O O . PRO A 1 86 ? -3.960 -4.549 9.929 1.00 72.56 86 PRO A O 1
ATOM 679 N N . ALA A 1 87 ? -5.986 -4.802 9.027 1.00 71.00 87 ALA A N 1
ATOM 680 C CA . ALA A 1 87 ? -5.606 -5.830 8.045 1.00 71.00 87 ALA A CA 1
ATOM 681 C C . ALA A 1 87 ? -4.898 -5.295 6.780 1.00 71.00 87 ALA A C 1
ATOM 683 O O . ALA A 1 87 ? -4.693 -6.030 5.816 1.00 71.00 87 ALA A O 1
ATOM 684 N N . ALA A 1 88 ? -4.556 -4.006 6.750 1.00 68.38 88 ALA A N 1
ATOM 685 C CA . ALA A 1 88 ? -3.993 -3.339 5.575 1.00 68.38 88 ALA A CA 1
ATOM 686 C C . ALA A 1 88 ? -2.674 -3.958 5.089 1.00 68.38 88 ALA A C 1
ATOM 688 O O . ALA A 1 88 ? -2.428 -4.024 3.889 1.00 68.38 88 ALA A O 1
ATOM 689 N N . GLU A 1 89 ? -1.864 -4.451 6.025 1.00 65.75 89 GLU A N 1
ATOM 690 C CA . GLU A 1 89 ? -0.519 -4.986 5.791 1.00 65.75 89 GLU A CA 1
ATOM 691 C C . GLU A 1 89 ? -0.477 -6.285 4.973 1.00 65.75 89 GLU A C 1
ATOM 693 O O . GLU A 1 89 ? 0.576 -6.648 4.461 1.00 65.75 89 GLU A O 1
ATOM 698 N N . PHE A 1 90 ? -1.617 -6.961 4.800 1.00 61.56 90 PHE A N 1
ATOM 699 C CA . PHE A 1 90 ? -1.712 -8.225 4.058 1.00 61.56 90 PHE A CA 1
ATOM 700 C C . PHE A 1 90 ? -2.102 -8.043 2.586 1.00 61.56 90 PHE A C 1
ATOM 702 O O . PHE A 1 90 ? -2.363 -9.018 1.882 1.00 61.56 90 PHE A O 1
ATOM 709 N N . SER A 1 91 ? -2.177 -6.799 2.110 1.00 70.44 91 SER A N 1
ATOM 710 C CA . SER A 1 91 ? -2.402 -6.522 0.691 1.00 70.44 91 SER A CA 1
ATOM 711 C C . SER A 1 91 ? -1.103 -6.628 -0.107 1.00 70.44 91 SER A C 1
ATOM 713 O O . SER A 1 91 ? -0.007 -6.468 0.424 1.00 70.44 91 SER A O 1
ATOM 715 N N . HIS A 1 92 ? -1.231 -6.880 -1.409 1.00 78.00 92 HIS A N 1
ATOM 716 C CA . HIS A 1 92 ? -0.089 -6.949 -2.318 1.00 78.00 92 HIS A CA 1
ATOM 717 C C . HIS A 1 92 ? 0.693 -5.617 -2.300 1.00 78.00 92 HIS A C 1
ATOM 719 O O . HIS A 1 92 ? 0.070 -4.570 -2.527 1.00 78.00 92 HIS A O 1
ATOM 725 N N . PRO A 1 93 ? 2.010 -5.618 -2.013 1.00 78.00 93 PRO A N 1
ATOM 726 C CA . PRO A 1 93 ? 2.763 -4.395 -1.722 1.00 78.00 93 PRO A CA 1
ATOM 727 C C . PRO A 1 93 ? 2.760 -3.397 -2.885 1.00 78.00 93 PRO A C 1
ATOM 729 O O . PRO A 1 93 ? 2.687 -2.191 -2.677 1.00 78.00 93 PRO A O 1
ATOM 732 N N . GLU A 1 94 ? 2.736 -3.885 -4.116 1.00 79.12 94 GLU A N 1
ATOM 733 C CA . GLU A 1 94 ? 2.690 -3.105 -5.345 1.00 79.12 94 GLU A CA 1
ATOM 734 C C . GLU A 1 94 ? 1.374 -2.330 -5.469 1.00 79.12 94 GLU A C 1
ATOM 736 O O . GLU A 1 94 ? 1.363 -1.150 -5.818 1.00 79.12 94 GLU A O 1
ATOM 741 N N . VAL A 1 95 ? 0.251 -2.964 -5.130 1.00 79.44 95 VAL A N 1
ATOM 742 C CA . VAL A 1 95 ? -1.063 -2.304 -5.106 1.00 79.44 95 VAL A CA 1
ATOM 743 C C . VAL A 1 95 ? -1.100 -1.268 -3.986 1.00 79.44 95 VAL A C 1
ATOM 745 O O . VAL A 1 95 ? -1.615 -0.169 -4.171 1.00 79.44 95 VAL A O 1
ATOM 748 N N . LEU A 1 96 ? -0.501 -1.598 -2.844 1.00 81.25 96 LEU A N 1
ATOM 749 C CA . LEU A 1 96 ? -0.436 -0.749 -1.661 1.00 81.25 96 LEU A CA 1
ATOM 750 C C . LEU A 1 96 ? 0.374 0.534 -1.917 1.00 81.25 96 LEU A C 1
ATOM 752 O O . LEU A 1 96 ? -0.072 1.618 -1.547 1.00 81.25 96 LEU A O 1
ATOM 756 N N . ILE A 1 97 ? 1.492 0.447 -2.645 1.00 83.19 97 ILE A N 1
ATOM 757 C CA . ILE A 1 97 ? 2.247 1.617 -3.128 1.00 83.19 97 ILE A CA 1
ATOM 758 C C . ILE A 1 97 ? 1.352 2.515 -3.993 1.00 83.19 97 ILE A C 1
ATOM 760 O O . ILE A 1 97 ? 1.358 3.734 -3.840 1.00 83.19 97 ILE A O 1
ATOM 764 N N . GLY A 1 98 ? 0.528 1.925 -4.861 1.00 80.81 98 GLY A N 1
ATOM 765 C CA . GLY A 1 98 ? -0.346 2.686 -5.762 1.00 80.81 98 GLY A CA 1
ATOM 766 C C . GLY A 1 98 ? -1.452 3.408 -5.022 1.00 80.81 98 GLY A C 1
ATOM 767 O O . GLY A 1 98 ? -1.726 4.569 -5.297 1.00 80.81 98 GLY A O 1
ATOM 768 N N . LEU A 1 99 ? -2.038 2.735 -4.036 1.00 78.94 99 LEU A N 1
ATOM 769 C CA . LEU A 1 99 ? -3.017 3.326 -3.132 1.00 78.94 99 LEU A CA 1
ATOM 770 C C . LEU A 1 99 ? -2.393 4.414 -2.256 1.00 78.94 99 LEU A C 1
ATOM 772 O O . LEU A 1 99 ? -3.063 5.392 -1.965 1.00 78.94 99 LEU A O 1
ATOM 776 N N . THR A 1 100 ? -1.117 4.277 -1.888 1.00 82.12 100 THR A N 1
ATOM 777 C CA . THR A 1 100 ? -0.384 5.291 -1.112 1.00 82.12 100 THR A CA 1
ATOM 778 C C . THR A 1 100 ? -0.169 6.574 -1.900 1.00 82.12 100 THR A C 1
ATOM 780 O O . THR A 1 100 ? -0.330 7.653 -1.351 1.00 82.12 100 THR A O 1
ATOM 783 N N . ILE A 1 101 ? 0.136 6.472 -3.193 1.00 80.19 101 ILE A N 1
ATOM 784 C CA . ILE A 1 101 ? 0.279 7.645 -4.068 1.00 80.19 101 ILE A CA 1
ATOM 785 C C . ILE A 1 101 ? -1.065 8.376 -4.265 1.00 80.19 101 ILE A C 1
ATOM 787 O O . ILE A 1 101 ? -1.074 9.568 -4.560 1.00 80.19 101 ILE A O 1
ATOM 791 N N . LEU A 1 102 ? -2.192 7.673 -4.114 1.00 70.94 102 LEU A N 1
ATOM 792 C CA . LEU A 1 102 ? -3.549 8.211 -4.277 1.00 70.94 102 LEU A CA 1
ATOM 793 C C . LEU A 1 102 ? -4.209 8.676 -2.966 1.00 70.94 102 LEU A C 1
ATOM 795 O O . LEU A 1 102 ? -5.352 9.133 -3.021 1.00 70.94 102 LEU A O 1
ATOM 799 N N . ALA A 1 103 ? -3.548 8.488 -1.821 1.00 71.56 103 ALA A N 1
ATOM 800 C CA . ALA A 1 103 ? -4.094 8.728 -0.484 1.00 71.56 103 ALA A CA 1
ATOM 801 C C . ALA A 1 103 ? -3.905 10.166 0.012 1.00 71.56 103 ALA A C 1
ATOM 803 O O . ALA A 1 103 ? -2.940 10.833 -0.422 1.00 71.56 103 ALA A O 1
#

Foldseek 3Di:
DVVVVVVVPPPPDDPPPPVVVVVVVVVVVVCLVPPQLVVLVPDDCPWDKDADDPVLCVVCVVVVHDQDPVNNQWIFTAPDDDRGDSCRVPDDVSSRVSSRVVD

pLDDT: mean 75.49, std 12.68, range [45.38, 91.81]

Organism: NCBI:txid311494

InterPro domains:
  IPR022105 Domain of unknown function DUF3645 [PF12359] (70-100)